Protein AF-A0A9E5FDX7-F1 (afdb_monomer_lite)

pLDDT: mean 81.77, std 13.97, range [44.44, 96.06]

Structure (mmCIF, N/CA/C/O backbone):
data_AF-A0A9E5FDX7-F1
#
_entry.id   AF-A0A9E5FDX7-F1
#
loop_
_atom_site.group_PDB
_atom_site.id
_atom_site.type_symbol
_atom_site.label_atom_id
_atom_site.label_alt_id
_atom_site.label_comp_id
_atom_site.label_asym_id
_atom_site.label_entity_id
_atom_site.label_seq_id
_atom_site.pdbx_PDB_ins_code
_atom_site.Cartn_x
_atom_site.Cartn_y
_atom_site.Cartn_z
_atom_site.occupancy
_atom_site.B_iso_or_equiv
_atom_site.auth_seq_id
_atom_site.auth_comp_id
_atom_site.auth_asym_id
_atom_site.auth_atom_id
_atom_site.pdbx_PDB_model_num
ATOM 1 N N . MET A 1 1 ? -51.275 40.090 20.213 1.00 45.09 1 MET A N 1
ATOM 2 C CA . MET A 1 1 ? -50.726 39.369 19.045 1.00 45.09 1 MET A CA 1
ATOM 3 C C . MET A 1 1 ? -49.348 38.844 19.445 1.00 45.09 1 MET A C 1
ATOM 5 O O . MET A 1 1 ? -48.399 39.610 19.459 1.00 45.09 1 MET A O 1
ATOM 9 N N . I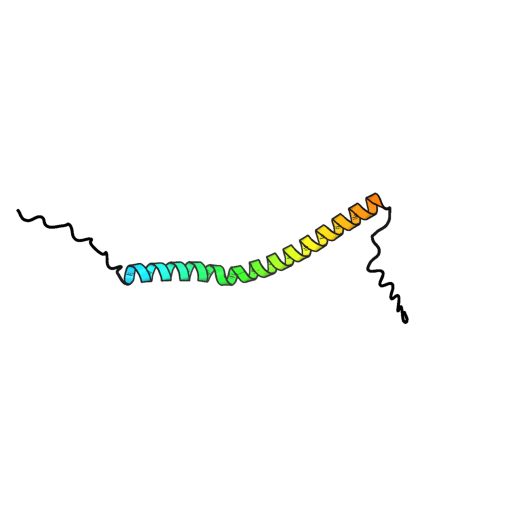LE A 1 2 ? -49.269 37.601 19.932 1.00 46.91 2 ILE A N 1
ATOM 10 C CA . ILE A 1 2 ? -48.035 36.988 20.461 1.00 46.91 2 ILE A CA 1
ATOM 11 C C . ILE A 1 2 ? -47.630 35.881 19.483 1.00 46.91 2 ILE A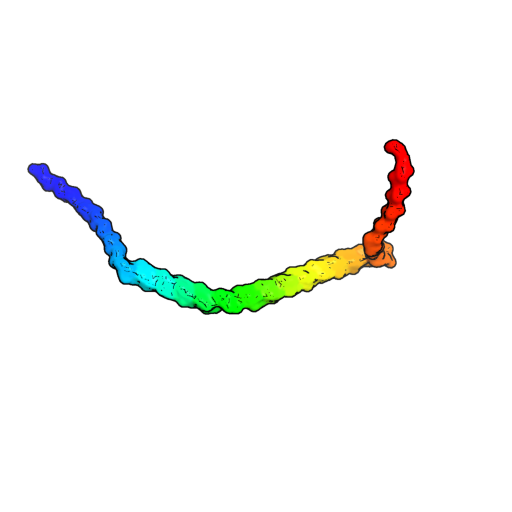 C 1
ATOM 13 O O . ILE A 1 2 ? -48.305 34.859 19.412 1.00 46.91 2 ILE A O 1
ATOM 17 N N . ALA A 1 3 ? -46.559 36.090 18.715 1.00 56.50 3 ALA A N 1
ATOM 18 C CA . ALA A 1 3 ? -45.981 35.077 17.834 1.00 56.50 3 ALA A CA 1
ATOM 19 C C . ALA A 1 3 ? -44.786 34.418 18.541 1.00 56.50 3 ALA A C 1
ATOM 21 O O . ALA A 1 3 ? -43.739 35.034 18.727 1.00 56.50 3 ALA A O 1
ATOM 22 N N . ARG A 1 4 ? -44.956 33.166 18.973 1.00 61.81 4 ARG A N 1
ATOM 23 C CA . ARG A 1 4 ? -43.896 32.343 19.569 1.00 61.81 4 ARG A CA 1
ATOM 24 C C . ARG A 1 4 ? -43.147 31.633 18.437 1.00 61.81 4 ARG A C 1
ATOM 26 O O . ARG A 1 4 ? -43.722 30.781 17.768 1.00 61.81 4 ARG A O 1
ATOM 33 N N . LEU A 1 5 ? -41.889 32.006 18.201 1.00 71.31 5 LEU A N 1
ATOM 34 C CA . LEU A 1 5 ? -41.032 31.373 17.194 1.00 71.31 5 LEU A CA 1
ATOM 35 C C . LEU A 1 5 ? -40.675 29.932 17.616 1.00 71.31 5 LEU A C 1
ATOM 37 O O . LEU A 1 5 ? -40.410 29.699 18.800 1.00 71.31 5 LEU A O 1
ATOM 41 N N . PRO A 1 6 ? -40.648 28.965 16.681 1.00 65.38 6 PRO A N 1
ATOM 42 C CA . PRO A 1 6 ? -40.250 27.592 16.970 1.00 65.38 6 PRO A CA 1
ATOM 43 C C . PRO A 1 6 ? -38.768 27.551 17.366 1.00 65.38 6 PRO A C 1
ATOM 45 O O . PRO A 1 6 ? -37.884 27.874 16.574 1.00 65.38 6 PRO A O 1
ATOM 48 N N . GLY A 1 7 ? -38.496 27.161 18.613 1.00 62.19 7 GLY A N 1
ATOM 49 C CA . GLY A 1 7 ? -37.140 26.940 19.103 1.00 62.19 7 GLY A CA 1
ATOM 50 C C . GLY A 1 7 ? -36.471 25.833 18.295 1.00 62.19 7 GLY A C 1
ATOM 51 O O . GLY A 1 7 ? -36.954 24.702 18.267 1.00 62.19 7 GLY A O 1
ATOM 52 N N . LYS A 1 8 ? -35.361 26.160 17.629 1.00 65.75 8 LYS A N 1
ATOM 53 C CA . LYS A 1 8 ? -34.464 25.182 17.010 1.00 65.75 8 LYS A CA 1
ATOM 54 C C . LYS A 1 8 ? -34.030 24.201 18.106 1.00 65.75 8 LYS A C 1
ATOM 56 O O . LYS A 1 8 ? -33.245 24.555 18.981 1.00 65.75 8 LYS A O 1
ATOM 61 N N . ALA A 1 9 ? -34.573 22.986 18.079 1.00 63.72 9 ALA A N 1
ATOM 62 C CA . ALA A 1 9 ? -34.147 21.908 18.954 1.00 63.72 9 ALA A CA 1
ATOM 63 C C . ALA A 1 9 ? -32.715 21.526 18.567 1.00 63.72 9 ALA A C 1
ATOM 65 O O . ALA A 1 9 ? -32.489 20.760 17.630 1.00 63.72 9 ALA A O 1
ATOM 66 N N . ASN A 1 10 ? -31.738 22.099 19.262 1.00 63.78 10 ASN A N 1
ATOM 67 C CA . ASN A 1 10 ? -30.376 21.602 19.220 1.00 63.78 10 ASN A CA 1
ATOM 68 C C . ASN A 1 10 ? -30.424 20.200 19.842 1.00 63.78 10 ASN A C 1
ATOM 70 O O . ASN A 1 10 ? -30.499 20.068 21.063 1.00 63.78 10 ASN A O 1
ATOM 74 N N . LYS A 1 11 ? -30.466 19.152 19.008 1.00 67.19 11 LYS A N 1
ATOM 75 C CA . LYS A 1 11 ? -30.211 17.773 19.440 1.00 67.19 11 LYS A CA 1
ATOM 76 C C . LYS A 1 11 ? -28.799 17.768 20.022 1.00 67.19 11 LYS A C 1
ATOM 78 O O . LYS A 1 11 ? -27.824 17.737 19.278 1.00 67.19 11 LYS A O 1
ATOM 83 N N . ALA A 1 12 ? -28.689 17.875 21.341 1.00 68.62 12 ALA A N 1
ATOM 84 C CA . ALA A 1 12 ? -27.447 17.577 22.025 1.00 68.62 12 ALA A CA 1
ATOM 85 C C . ALA A 1 12 ? -27.149 16.101 21.743 1.00 68.62 12 ALA A C 1
ATOM 87 O O . ALA A 1 12 ? -27.935 15.231 22.121 1.00 68.62 12 ALA A O 1
ATOM 88 N N . PHE A 1 13 ? -26.075 15.842 20.995 1.00 66.88 13 PHE A N 1
ATOM 89 C CA . PHE A 1 13 ? -25.596 14.491 20.727 1.00 66.88 13 PHE A CA 1
ATOM 90 C C . PHE A 1 13 ? -25.349 13.828 22.078 1.00 66.88 13 PHE A C 1
ATOM 92 O O . PHE A 1 13 ? -24.601 14.347 22.912 1.00 66.88 13 PHE A O 1
ATOM 99 N N . THR A 1 14 ? -26.021 12.713 22.328 1.00 84.94 14 THR A N 1
ATOM 100 C CA . THR A 1 14 ? -25.760 11.957 23.547 1.00 84.94 14 THR A CA 1
ATOM 101 C C . THR A 1 14 ? -24.338 11.399 23.444 1.00 84.94 14 THR A C 1
ATOM 103 O O . THR A 1 14 ? -23.929 10.935 22.380 1.00 84.94 14 THR A O 1
ATOM 106 N N . LEU A 1 15 ? -23.547 11.460 24.521 1.00 86.31 15 LEU A N 1
ATOM 107 C CA . LEU A 1 15 ? -22.157 10.967 24.513 1.00 86.31 15 LEU A CA 1
ATOM 108 C C . LEU A 1 15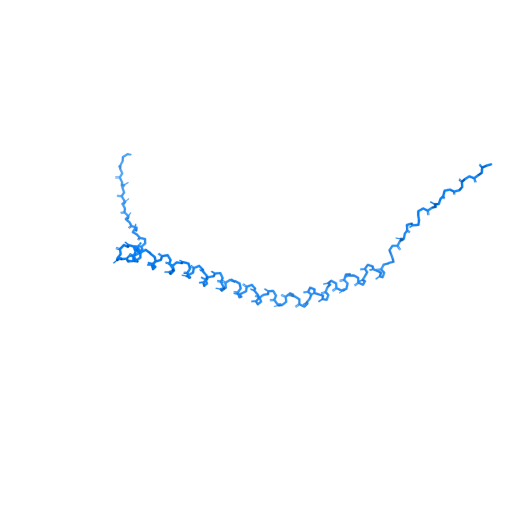 ? -22.057 9.518 24.003 1.00 86.31 15 LEU A C 1
ATOM 110 O O . LEU A 1 15 ? -21.056 9.143 23.401 1.00 86.31 15 LEU A O 1
ATOM 114 N N . ILE A 1 16 ? -23.125 8.737 24.193 1.00 90.81 16 ILE A N 1
ATOM 115 C CA . ILE A 1 16 ? -23.269 7.367 23.700 1.00 90.81 16 ILE A CA 1
ATOM 116 C C . ILE A 1 16 ? -23.341 7.273 22.166 1.00 90.81 16 ILE A C 1
ATOM 118 O O . ILE A 1 16 ? -22.724 6.377 21.595 1.00 90.81 16 ILE A O 1
ATOM 122 N N . GLU A 1 17 ? -24.011 8.208 21.485 1.00 87.62 17 GLU A N 1
ATOM 123 C CA . GLU A 1 17 ? -24.063 8.237 20.018 1.00 87.62 17 GLU A CA 1
ATOM 124 C C . GLU A 1 17 ? -22.695 8.566 19.402 1.00 87.62 17 GLU A C 1
ATOM 126 O O . GLU A 1 17 ? -22.356 8.023 18.355 1.00 87.62 17 GLU A O 1
ATOM 131 N N . LEU A 1 18 ? -21.867 9.396 20.048 1.00 89.69 18 LEU A N 1
ATOM 132 C CA . LEU A 1 18 ? -20.484 9.599 19.591 1.00 89.69 18 LEU A CA 1
ATOM 133 C C . LEU A 1 18 ? -19.580 8.409 19.936 1.00 89.69 18 LEU A C 1
ATOM 135 O O . LEU A 1 18 ? -18.753 8.014 19.113 1.00 89.69 18 LEU A O 1
ATOM 139 N N . LEU A 1 19 ? -19.755 7.812 21.118 1.00 92.69 19 LEU A N 1
ATOM 140 C CA . LEU A 1 19 ? -18.969 6.663 21.578 1.00 92.69 19 LEU A CA 1
ATOM 141 C C . LEU A 1 19 ? -19.118 5.438 20.671 1.00 92.69 19 LEU A C 1
ATOM 143 O O . LEU A 1 19 ? -18.127 4.773 20.370 1.00 92.69 19 LEU A O 1
ATOM 147 N N . VAL A 1 20 ? -20.333 5.142 20.205 1.00 93.69 20 VAL A N 1
ATOM 148 C CA . VAL A 1 20 ? -20.551 3.985 19.325 1.00 93.69 20 VAL A CA 1
ATOM 149 C C . VAL A 1 20 ? -19.869 4.169 17.968 1.00 93.69 20 VAL A C 1
ATOM 151 O O . VAL A 1 20 ? -19.308 3.221 17.424 1.00 93.69 20 VAL A O 1
ATOM 154 N N . VAL A 1 21 ? -19.835 5.397 17.443 1.00 94.12 21 VAL A N 1
ATOM 155 C CA . VAL A 1 21 ? -19.204 5.692 16.150 1.00 94.12 21 VAL A CA 1
ATOM 156 C C . VAL A 1 21 ? -17.698 5.482 16.225 1.00 94.12 21 VAL A C 1
ATOM 158 O O . VAL A 1 21 ? -17.131 4.784 15.382 1.00 94.12 21 VAL A O 1
ATOM 161 N N . ILE A 1 22 ? -17.046 6.025 17.256 1.00 95.19 22 ILE A N 1
ATOM 162 C CA . ILE A 1 22 ? -15.603 5.821 17.431 1.00 95.19 22 ILE A CA 1
ATOM 163 C C . ILE A 1 22 ? -15.269 4.347 17.695 1.00 95.19 22 ILE A C 1
ATOM 165 O O . ILE A 1 22 ? -14.253 3.866 17.197 1.00 95.19 22 ILE A O 1
ATOM 169 N N . ALA A 1 23 ? -16.142 3.605 18.389 1.00 94.88 23 ALA A N 1
ATOM 170 C CA . ALA A 1 23 ? -15.969 2.172 18.609 1.00 94.88 23 ALA A CA 1
ATOM 171 C C . ALA A 1 23 ? -16.023 1.378 17.294 1.00 94.88 23 ALA A C 1
ATOM 173 O O . ALA A 1 23 ? -15.151 0.546 17.045 1.00 94.88 23 ALA A O 1
ATOM 174 N N . ILE A 1 24 ? -16.989 1.669 16.417 1.00 95.19 24 ILE A N 1
ATOM 175 C CA . ILE A 1 24 ? -17.090 1.012 15.106 1.00 95.19 24 ILE A CA 1
ATOM 176 C C . ILE A 1 24 ? -15.863 1.342 14.244 1.00 95.19 24 ILE A C 1
ATOM 178 O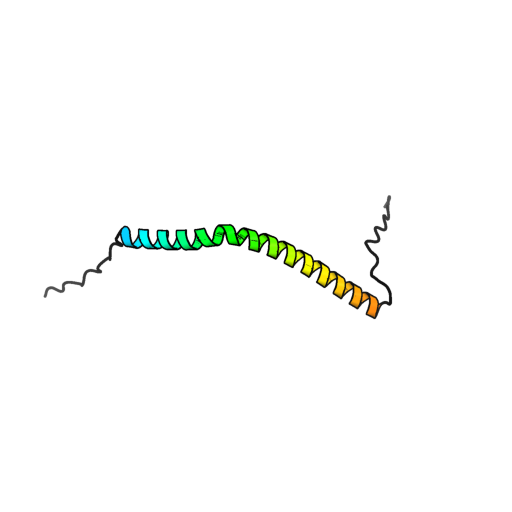 O . ILE A 1 24 ? -15.257 0.431 13.681 1.00 95.19 24 ILE A O 1
ATOM 182 N N . ILE A 1 25 ? -15.441 2.611 14.180 1.00 94.56 25 ILE A N 1
ATOM 183 C CA . ILE A 1 25 ? -14.249 3.021 13.414 1.00 94.56 25 ILE A CA 1
ATOM 184 C C . ILE A 1 25 ? -12.990 2.308 13.931 1.00 94.56 25 ILE A C 1
ATOM 186 O O . ILE A 1 25 ? -12.193 1.821 13.128 1.00 94.56 25 ILE A O 1
ATOM 190 N N . ALA A 1 26 ? -12.820 2.199 15.252 1.00 94.44 26 ALA A N 1
ATOM 191 C CA . ALA A 1 26 ? -11.677 1.518 15.858 1.00 94.44 26 ALA A CA 1
ATOM 192 C C . ALA A 1 26 ? -11.644 0.019 15.521 1.00 94.44 26 ALA A C 1
ATOM 194 O O . ALA A 1 26 ? -10.575 -0.506 15.216 1.00 94.44 26 ALA A O 1
ATOM 195 N N . VAL A 1 27 ? -12.799 -0.659 15.513 1.00 93.44 27 VAL A N 1
ATOM 196 C CA . VAL A 1 27 ? -12.899 -2.070 15.100 1.00 93.44 27 VAL A CA 1
ATOM 197 C C . VAL A 1 27 ? -12.562 -2.229 13.620 1.00 93.44 27 VAL A C 1
ATOM 199 O O . VAL A 1 27 ? -11.759 -3.093 13.268 1.00 93.44 27 VAL A O 1
ATOM 202 N N . LEU A 1 28 ? -13.118 -1.376 12.755 1.00 94.62 28 LEU A N 1
ATOM 203 C CA . LEU A 1 28 ? -12.823 -1.409 11.323 1.00 94.62 28 LEU A CA 1
ATOM 204 C C . LEU A 1 28 ? -11.321 -1.215 11.078 1.00 94.62 28 LEU A C 1
ATOM 206 O O . LEU A 1 28 ? -10.691 -2.061 10.452 1.00 94.62 28 LEU A O 1
ATOM 210 N N . ILE A 1 29 ? -10.710 -0.166 11.634 1.00 92.56 29 ILE A N 1
ATOM 211 C CA . ILE A 1 29 ? -9.272 0.094 11.467 1.00 92.56 29 ILE A CA 1
ATOM 212 C C . ILE A 1 29 ? -8.425 -1.017 12.100 1.00 92.56 29 ILE A C 1
ATOM 214 O O . ILE A 1 29 ? -7.451 -1.450 11.486 1.00 92.56 29 ILE A O 1
ATOM 218 N N . GLY A 1 30 ? -8.796 -1.524 13.279 1.00 90.12 30 GLY A N 1
ATOM 219 C CA . GLY A 1 30 ? -8.073 -2.590 13.978 1.00 90.12 30 GLY A CA 1
ATOM 220 C C . GLY A 1 30 ? -7.931 -3.873 13.155 1.00 90.12 30 GLY A C 1
ATOM 221 O O . GLY A 1 30 ? -6.897 -4.536 13.225 1.00 90.12 30 GLY A O 1
ATOM 222 N N . LEU A 1 31 ? -8.916 -4.181 12.308 1.00 86.75 31 LEU A N 1
ATOM 223 C CA . LEU A 1 31 ? -8.840 -5.296 11.360 1.00 86.75 31 LEU A CA 1
ATOM 224 C C . LEU A 1 31 ? -7.975 -4.971 10.128 1.00 86.75 31 LEU A C 1
ATOM 226 O O . LEU A 1 31 ? -7.344 -5.868 9.567 1.00 86.75 31 LEU A O 1
ATOM 230 N N . LEU A 1 32 ? -7.904 -3.700 9.715 1.00 85.69 32 LEU A N 1
ATOM 231 C CA . LEU A 1 32 ? -7.109 -3.265 8.561 1.00 85.69 32 LEU A CA 1
ATOM 232 C C . LEU A 1 32 ? -5.607 -3.113 8.866 1.00 85.69 32 LEU A C 1
ATOM 234 O O . LEU A 1 32 ? -4.792 -3.433 8.002 1.00 85.69 32 LEU A O 1
ATOM 238 N N . VAL A 1 33 ? -5.206 -2.670 10.062 1.00 85.19 33 VAL A N 1
ATOM 239 C CA . VAL A 1 33 ? -3.790 -2.390 10.404 1.00 85.19 33 VAL A CA 1
ATOM 240 C C . VAL A 1 33 ? -2.825 -3.558 10.108 1.00 85.19 33 VAL A C 1
ATOM 242 O O . VAL A 1 33 ? -1.829 -3.325 9.415 1.00 85.19 33 VAL A O 1
ATOM 245 N N . PRO A 1 34 ? -3.079 -4.813 10.537 1.00 79.88 34 PRO A N 1
ATOM 246 C CA . PRO A 1 34 ? -2.181 -5.931 10.223 1.00 79.88 34 PRO A CA 1
ATOM 247 C C . PRO A 1 34 ? -2.220 -6.331 8.738 1.00 79.88 34 PRO A C 1
ATOM 249 O O . PRO A 1 34 ? -1.241 -6.852 8.200 1.00 79.88 34 PRO A O 1
ATOM 252 N N . ALA A 1 35 ? -3.332 -6.078 8.044 1.00 84.06 35 ALA A N 1
ATOM 253 C CA . ALA A 1 35 ? -3.466 -6.367 6.618 1.00 84.06 35 ALA A CA 1
ATOM 254 C C . ALA A 1 35 ? -2.686 -5.364 5.746 1.00 84.06 35 ALA A C 1
ATOM 256 O O . ALA A 1 35 ? -2.115 -5.750 4.725 1.00 84.06 35 ALA A O 1
ATOM 257 N N . VAL A 1 36 ? -2.586 -4.099 6.167 1.00 84.69 36 VAL A N 1
ATOM 258 C CA . VAL A 1 36 ? -1.881 -3.036 5.426 1.00 84.69 36 VAL A CA 1
ATOM 259 C C . VAL A 1 36 ? -0.388 -3.335 5.258 1.00 84.69 36 VAL A C 1
ATOM 261 O O . VAL A 1 36 ? 0.183 -3.007 4.221 1.00 84.69 36 VAL A O 1
ATOM 264 N N . GLN A 1 37 ? 0.249 -4.008 6.218 1.00 82.94 37 GLN A N 1
ATOM 265 C CA . GLN A 1 37 ? 1.665 -4.388 6.117 1.00 82.94 37 GLN A CA 1
ATOM 266 C C . GLN A 1 37 ? 1.895 -5.437 5.021 1.00 82.94 37 GLN A C 1
ATOM 268 O O . GLN A 1 37 ? 2.764 -5.261 4.168 1.00 82.94 37 GLN A O 1
ATOM 273 N N . LYS A 1 38 ? 1.034 -6.463 4.965 1.00 81.12 38 LYS A N 1
ATOM 274 C CA . LYS A 1 38 ? 1.057 -7.479 3.900 1.00 81.12 38 LYS A CA 1
ATOM 275 C C . LYS A 1 38 ? 0.843 -6.850 2.523 1.00 81.12 38 LYS A C 1
ATOM 277 O O . LYS A 1 38 ? 1.528 -7.195 1.563 1.00 81.12 38 LYS A O 1
ATOM 282 N N . VAL A 1 39 ? -0.084 -5.896 2.430 1.00 85.19 39 VAL A N 1
ATOM 283 C CA . VAL A 1 39 ? -0.351 -5.159 1.187 1.00 85.19 39 VAL A CA 1
ATOM 284 C C . VAL A 1 39 ? 0.828 -4.259 0.809 1.00 85.19 39 VAL A C 1
ATOM 286 O O . VAL A 1 39 ? 1.178 -4.201 -0.364 1.00 85.19 39 VAL A O 1
ATOM 289 N N . ARG A 1 40 ? 1.485 -3.598 1.769 1.00 88.88 40 ARG A N 1
ATOM 290 C CA . ARG A 1 40 ? 2.666 -2.753 1.526 1.00 88.88 40 ARG A CA 1
ATOM 291 C C . ARG A 1 40 ? 3.823 -3.557 0.938 1.00 88.88 40 ARG A C 1
ATOM 293 O O . ARG A 1 40 ? 4.424 -3.127 -0.044 1.00 88.88 40 ARG A O 1
ATOM 300 N N . GLU A 1 41 ? 4.121 -4.719 1.508 1.00 88.81 41 GLU A N 1
ATOM 301 C CA . GLU A 1 41 ? 5.182 -5.599 1.005 1.00 88.81 41 GLU A CA 1
ATOM 302 C C . GLU A 1 41 ? 4.840 -6.160 -0.380 1.00 88.81 41 GLU A C 1
ATOM 304 O O . GLU A 1 41 ? 5.676 -6.131 -1.288 1.00 88.81 41 GLU A O 1
ATOM 309 N N . ALA A 1 42 ? 3.589 -6.580 -0.586 1.00 88.06 42 ALA A N 1
ATOM 310 C CA . ALA A 1 42 ? 3.108 -7.014 -1.894 1.00 88.06 42 ALA A CA 1
ATOM 311 C C . ALA A 1 42 ? 3.166 -5.885 -2.940 1.00 88.06 42 ALA A C 1
ATOM 313 O O . ALA A 1 42 ? 3.581 -6.129 -4.072 1.00 88.06 42 ALA A O 1
ATOM 314 N N . ALA A 1 43 ? 2.816 -4.650 -2.569 1.00 90.75 43 ALA A N 1
ATOM 315 C CA . ALA A 1 43 ? 2.862 -3.478 -3.442 1.00 90.75 43 ALA A CA 1
ATOM 316 C C . ALA A 1 43 ? 4.300 -3.082 -3.803 1.00 90.75 43 ALA A C 1
ATOM 318 O O . ALA A 1 43 ? 4.583 -2.813 -4.969 1.00 90.75 43 ALA A O 1
ATOM 319 N N . ASN A 1 44 ? 5.229 -3.108 -2.843 1.00 92.75 44 ASN A N 1
ATOM 320 C CA . ASN A 1 44 ? 6.649 -2.874 -3.114 1.00 92.75 44 ASN A CA 1
ATOM 321 C C . ASN A 1 44 ? 7.215 -3.934 -4.070 1.00 92.75 44 ASN A C 1
ATOM 323 O O . ASN A 1 44 ? 7.912 -3.592 -5.029 1.00 92.75 44 ASN A O 1
ATOM 327 N N . ARG A 1 45 ? 6.874 -5.213 -3.854 1.00 92.31 45 ARG A N 1
ATOM 328 C CA . ARG A 1 45 ? 7.257 -6.297 -4.765 1.00 92.31 45 ARG A CA 1
ATOM 329 C C . ARG A 1 45 ? 6.659 -6.085 -6.154 1.00 92.31 45 ARG A C 1
ATOM 331 O O . ARG A 1 45 ? 7.389 -6.166 -7.135 1.00 92.31 45 ARG A O 1
ATOM 338 N N . MET A 1 46 ? 5.368 -5.769 -6.230 1.00 93.06 46 MET A N 1
ATOM 339 C CA . MET A 1 46 ? 4.654 -5.535 -7.486 1.00 93.06 46 MET A CA 1
ATOM 340 C C . MET A 1 46 ? 5.243 -4.353 -8.265 1.00 93.06 46 MET A C 1
ATOM 342 O O . MET A 1 46 ? 5.464 -4.461 -9.470 1.00 93.06 46 MET A O 1
ATOM 346 N N . SER A 1 47 ? 5.555 -3.251 -7.579 1.00 93.38 47 SER A N 1
ATOM 347 C CA . SER A 1 47 ? 6.216 -2.082 -8.164 1.00 93.38 47 SER A CA 1
ATOM 348 C C . SER A 1 47 ? 7.581 -2.456 -8.749 1.00 93.38 47 SER A C 1
ATOM 350 O O . SER A 1 47 ? 7.832 -2.209 -9.928 1.00 93.38 47 SER A O 1
ATOM 352 N N . CYS A 1 48 ? 8.420 -3.161 -7.982 1.00 95.00 48 CYS A N 1
ATOM 353 C CA . CYS A 1 48 ? 9.717 -3.648 -8.458 1.00 95.00 48 CYS A CA 1
ATOM 354 C C . CYS A 1 48 ? 9.578 -4.548 -9.700 1.00 95.00 48 CYS A C 1
ATOM 356 O O . CYS A 1 48 ? 10.221 -4.300 -10.721 1.00 95.00 48 CYS A O 1
ATOM 358 N N . THR A 1 49 ? 8.684 -5.543 -9.662 1.00 96.06 49 THR A N 1
ATOM 359 C CA . THR A 1 49 ? 8.461 -6.442 -10.805 1.00 96.06 49 THR A CA 1
ATOM 360 C C . THR A 1 49 ? 7.928 -5.708 -12.033 1.00 96.06 49 THR A C 1
ATOM 362 O O . THR A 1 49 ? 8.315 -6.032 -13.154 1.00 96.06 49 THR A O 1
ATOM 365 N N . ASN A 1 50 ? 7.079 -4.697 -11.844 1.00 94.31 50 ASN A N 1
ATOM 366 C CA . ASN A 1 50 ? 6.541 -3.901 -12.944 1.00 94.31 50 ASN A CA 1
ATOM 367 C C . ASN A 1 50 ? 7.611 -3.011 -13.575 1.00 94.31 50 ASN A C 1
ATOM 369 O O . ASN A 1 50 ? 7.664 -2.922 -14.799 1.00 94.31 50 ASN A O 1
ATOM 373 N N . ASN A 1 51 ? 8.495 -2.416 -12.773 1.00 93.75 51 ASN A N 1
ATOM 374 C CA . ASN A 1 51 ? 9.630 -1.652 -13.287 1.00 93.75 51 ASN A CA 1
ATOM 375 C C . ASN A 1 51 ? 10.543 -2.546 -14.136 1.00 93.75 51 ASN A C 1
ATOM 377 O O . ASN A 1 51 ? 10.847 -2.206 -15.275 1.00 93.75 51 ASN A O 1
ATOM 381 N N . LEU A 1 52 ? 10.9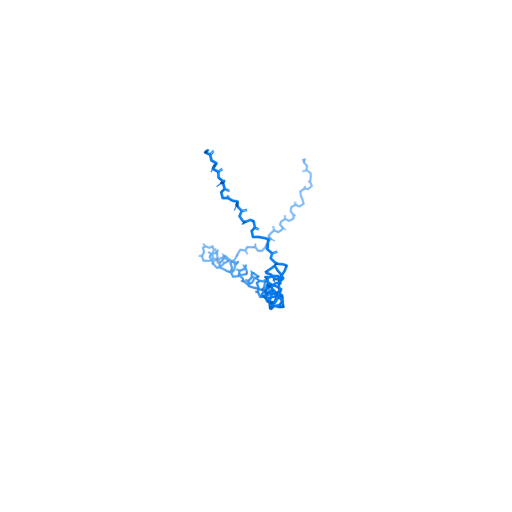19 -3.728 -13.632 1.00 93.88 52 LEU A N 1
ATOM 382 C CA . LEU A 1 52 ? 11.731 -4.688 -14.392 1.00 93.88 52 LEU A CA 1
ATOM 383 C C . LEU A 1 52 ? 11.039 -5.135 -15.683 1.00 93.88 52 LEU A C 1
ATOM 385 O O . LEU A 1 52 ? 11.684 -5.234 -16.725 1.00 93.88 52 LEU A O 1
ATOM 389 N N . LYS A 1 53 ? 9.720 -5.354 -15.641 1.00 95.56 53 LYS A N 1
ATOM 390 C CA . LYS A 1 53 ? 8.929 -5.666 -16.835 1.00 95.56 53 LYS A CA 1
ATOM 391 C C . LYS A 1 53 ? 8.982 -4.533 -17.863 1.00 95.56 53 LYS A C 1
ATOM 393 O O . LYS A 1 53 ? 9.162 -4.814 -19.044 1.00 95.56 53 LYS A O 1
ATOM 398 N N . GLN A 1 54 ? 8.862 -3.276 -17.434 1.00 94.69 54 GLN A N 1
ATOM 399 C CA . GLN A 1 54 ? 8.971 -2.116 -18.327 1.00 94.69 54 GLN A CA 1
ATOM 400 C C . GLN A 1 54 ? 10.361 -2.023 -18.968 1.00 94.69 54 GLN A C 1
ATOM 402 O O . GLN A 1 54 ? 10.455 -1.848 -20.181 1.00 94.69 54 GLN A O 1
ATOM 407 N N . TRP A 1 55 ? 11.431 -2.234 -18.195 1.00 92.50 55 TRP A N 1
ATOM 408 C CA . TRP A 1 55 ? 12.796 -2.300 -18.727 1.00 92.50 55 TRP A CA 1
ATOM 409 C C . TRP A 1 55 ? 12.987 -3.448 -19.723 1.00 92.50 55 TRP A C 1
ATOM 411 O O . TRP A 1 55 ? 13.590 -3.247 -20.773 1.00 92.50 55 TRP A O 1
ATOM 421 N N . GLY A 1 56 ? 12.450 -4.635 -19.432 1.00 92.44 56 GLY A N 1
ATOM 422 C CA . GLY A 1 56 ? 12.508 -5.788 -20.333 1.00 92.44 56 GLY A CA 1
ATOM 423 C C . GLY A 1 56 ? 11.821 -5.524 -21.673 1.00 92.44 56 GLY A C 1
ATOM 424 O O . GLY A 1 56 ? 12.407 -5.789 -22.721 1.00 92.44 56 GLY A O 1
ATOM 425 N N . ILE A 1 57 ? 10.620 -4.938 -21.646 1.00 95.31 57 ILE A N 1
ATOM 426 C CA . ILE A 1 57 ? 9.901 -4.537 -22.865 1.00 95.31 57 ILE A CA 1
ATOM 427 C C . ILE A 1 57 ? 10.713 -3.490 -23.635 1.00 95.31 57 ILE A C 1
ATOM 429 O O . ILE A 1 57 ? 10.921 -3.651 -24.832 1.00 95.31 57 ILE A O 1
ATOM 433 N N . ALA A 1 58 ? 11.234 -2.465 -22.957 1.00 91.31 58 ALA A N 1
ATOM 434 C CA . ALA A 1 58 ? 12.038 -1.425 -23.594 1.00 91.31 58 ALA A CA 1
ATOM 435 C C . ALA A 1 58 ? 13.313 -1.984 -24.253 1.00 91.31 58 ALA A C 1
ATOM 437 O O . ALA A 1 58 ? 13.648 -1.605 -25.374 1.00 91.31 58 ALA A O 1
ATOM 438 N N . MET A 1 59 ? 14.005 -2.913 -23.587 1.00 91.19 59 MET A N 1
ATOM 439 C CA . MET A 1 59 ? 15.189 -3.583 -24.131 1.00 91.19 59 MET A CA 1
ATOM 440 C C . MET A 1 59 ? 14.853 -4.456 -25.339 1.00 91.19 59 MET A C 1
ATOM 442 O O . MET A 1 59 ? 15.611 -4.453 -26.306 1.00 91.19 59 MET A O 1
ATOM 446 N N . HIS A 1 60 ? 13.725 -5.170 -25.303 1.00 93.06 60 HIS A N 1
ATOM 447 C CA . HIS A 1 60 ? 13.276 -5.985 -26.429 1.00 93.06 60 HIS A CA 1
ATOM 448 C C . HIS A 1 60 ? 12.889 -5.111 -27.627 1.00 93.06 60 HIS A C 1
ATOM 450 O O . HIS A 1 60 ? 13.411 -5.317 -28.715 1.00 93.06 60 HIS A O 1
ATOM 456 N N . SER A 1 61 ? 12.113 -4.043 -27.407 1.00 92.38 61 SER A N 1
ATOM 457 C CA . SER A 1 61 ? 11.793 -3.049 -28.440 1.00 92.38 61 SER A CA 1
ATOM 458 C C . SER A 1 61 ? 13.040 -2.387 -29.037 1.00 92.38 61 SER A C 1
ATOM 460 O O . SER A 1 61 ? 13.100 -2.149 -30.241 1.00 92.38 61 SER A O 1
ATOM 462 N N . TYR A 1 62 ? 14.054 -2.096 -28.217 1.00 90.12 62 TYR A N 1
ATOM 463 C CA . TYR A 1 62 ? 15.319 -1.544 -28.702 1.00 90.12 62 TYR A CA 1
ATOM 464 C C . TYR A 1 62 ? 16.106 -2.562 -29.536 1.00 90.12 62 TYR A C 1
ATOM 466 O O . TYR A 1 62 ? 16.673 -2.191 -30.564 1.00 90.12 62 TYR A O 1
ATOM 474 N N . HIS A 1 63 ? 16.135 -3.825 -29.108 1.00 90.38 63 HIS A N 1
ATOM 475 C CA . HIS A 1 63 ? 16.789 -4.912 -29.830 1.00 90.38 63 HIS A CA 1
ATOM 476 C C . HIS A 1 63 ? 16.107 -5.194 -31.176 1.00 90.38 63 HIS A C 1
ATOM 478 O O . HIS A 1 63 ? 16.807 -5.328 -32.175 1.00 90.38 63 HIS A O 1
ATOM 484 N N . ASP A 1 64 ? 14.775 -5.197 -31.230 1.00 90.88 64 ASP A N 1
ATOM 485 C CA . ASP A 1 64 ? 14.018 -5.359 -32.479 1.00 90.88 64 ASP A CA 1
ATOM 486 C C . ASP A 1 64 ? 14.321 -4.235 -33.482 1.00 90.88 64 ASP A C 1
ATOM 488 O O . ASP A 1 64 ? 14.422 -4.480 -34.682 1.00 90.88 64 ASP A O 1
ATOM 492 N N . ALA A 1 65 ? 14.514 -3.003 -32.998 1.00 90.19 65 ALA A N 1
ATOM 493 C CA . ALA A 1 65 ? 14.799 -1.845 -33.845 1.00 90.19 65 ALA A CA 1
ATOM 494 C C . ALA A 1 65 ? 16.281 -1.705 -34.249 1.00 90.19 65 ALA A C 1
ATOM 496 O O . ALA A 1 65 ? 16.573 -1.252 -35.353 1.00 90.19 65 ALA A O 1
ATOM 497 N N . ASN A 1 66 ? 17.224 -2.050 -33.364 1.00 88.94 66 ASN A N 1
ATOM 498 C CA . ASN A 1 66 ? 18.657 -1.764 -33.542 1.00 88.94 66 ASN A CA 1
ATOM 499 C C . ASN A 1 66 ? 19.537 -3.018 -33.685 1.00 88.94 66 ASN A C 1
ATOM 501 O O . ASN A 1 66 ? 20.750 -2.888 -33.858 1.00 88.94 66 ASN A O 1
ATOM 505 N N . GLY A 1 67 ? 18.965 -4.221 -33.570 1.00 89.31 67 GLY A N 1
ATOM 506 C CA . GLY A 1 67 ? 19.672 -5.503 -33.687 1.00 89.31 67 GLY A CA 1
ATOM 507 C C . GLY A 1 67 ? 20.690 -5.784 -32.574 1.00 89.31 67 GLY A C 1
ATOM 508 O O . GLY A 1 67 ? 21.526 -6.673 -32.707 1.00 89.31 67 GLY A O 1
ATOM 509 N N . LYS A 1 68 ? 20.673 -4.997 -31.494 1.00 84.00 68 LYS A N 1
ATOM 510 C CA . LYS A 1 68 ? 21.585 -5.105 -30.348 1.00 84.00 68 LYS A CA 1
ATOM 511 C C . LYS A 1 68 ? 20.898 -4.600 -29.086 1.00 84.00 68 LYS A C 1
ATOM 513 O O . LYS A 1 68 ? 20.058 -3.710 -29.165 1.00 84.00 68 LYS A O 1
ATOM 518 N N . PHE A 1 69 ? 21.255 -5.140 -27.924 1.00 87.38 69 PHE A N 1
ATOM 519 C CA . PHE A 1 69 ? 20.769 -4.624 -26.641 1.00 87.38 69 PHE A CA 1
ATOM 520 C C . PHE A 1 69 ? 21.392 -3.253 -26.317 1.00 87.38 69 PHE A C 1
ATOM 522 O O . PHE A 1 69 ? 22.495 -2.958 -26.790 1.00 87.38 69 PHE A O 1
ATOM 529 N N . PRO A 1 70 ? 20.705 -2.395 -25.537 1.00 82.94 70 PRO A N 1
ATOM 530 C CA . PRO A 1 70 ? 21.248 -1.095 -25.159 1.00 82.94 70 PRO A CA 1
ATOM 531 C C . PRO A 1 70 ? 22.528 -1.263 -24.330 1.00 82.94 70 PRO A C 1
ATOM 533 O O . PRO A 1 70 ? 22.621 -2.150 -23.481 1.00 82.94 70 PRO A O 1
ATOM 536 N N . ALA A 1 71 ? 23.523 -0.405 -24.571 1.00 81.19 71 ALA A N 1
ATOM 537 C CA . ALA A 1 71 ? 24.765 -0.411 -23.807 1.00 81.19 71 ALA A CA 1
ATOM 538 C C . ALA A 1 71 ? 24.477 -0.012 -22.349 1.00 81.19 71 ALA A C 1
ATOM 540 O O . ALA A 1 71 ? 24.009 1.096 -22.083 1.00 81.19 71 ALA A O 1
ATOM 541 N N . GLY A 1 72 ? 24.746 -0.919 -21.405 1.00 73.75 72 GLY A N 1
ATOM 542 C CA . GLY A 1 72 ? 24.724 -0.604 -19.978 1.00 73.75 72 GLY A CA 1
ATOM 543 C C . GLY A 1 72 ? 25.773 0.463 -19.690 1.00 73.75 72 GLY A C 1
ATOM 544 O O . GLY A 1 72 ? 26.898 0.321 -20.157 1.00 73.75 72 GLY A O 1
ATOM 545 N N . THR A 1 73 ? 25.354 1.536 -19.011 1.00 63.44 73 THR A N 1
ATOM 546 C CA . THR A 1 73 ? 26.099 2.776 -18.723 1.00 63.44 73 THR A CA 1
ATOM 547 C C . THR A 1 73 ? 27.503 2.812 -19.334 1.00 63.44 73 THR A C 1
ATOM 549 O O . THR A 1 73 ? 28.466 2.324 -18.740 1.00 63.44 73 THR A O 1
ATOM 552 N N . SER A 1 74 ? 27.660 3.424 -20.506 1.00 60.78 74 SER A N 1
ATOM 553 C CA . SER A 1 74 ? 28.980 3.864 -20.943 1.00 60.78 74 SER A CA 1
ATOM 554 C C . SER A 1 74 ? 29.368 5.034 -20.045 1.00 60.78 74 SER A C 1
ATOM 556 O O . SER A 1 74 ? 29.165 6.196 -20.399 1.00 60.78 74 SER A O 1
ATOM 558 N N . SER A 1 75 ? 29.882 4.738 -18.848 1.00 60.53 75 SER A N 1
ATOM 559 C CA . SER A 1 75 ? 30.740 5.668 -18.130 1.00 60.53 75 SER A CA 1
ATOM 560 C C . SER A 1 75 ? 32.001 5.808 -18.971 1.00 60.53 75 SER A C 1
ATOM 562 O O . SER A 1 75 ? 33.050 5.237 -18.672 1.00 60.53 75 SER A O 1
ATOM 564 N N . THR A 1 76 ? 31.887 6.543 -20.074 1.00 62.12 76 THR A N 1
ATOM 565 C CA . THR A 1 76 ? 33.028 7.203 -20.669 1.00 62.12 76 THR A CA 1
ATOM 566 C C . THR A 1 76 ? 33.444 8.204 -19.607 1.00 62.12 76 THR A C 1
ATOM 568 O O . THR A 1 76 ? 32.935 9.320 -19.543 1.00 62.12 76 THR A O 1
ATOM 571 N N . GLY A 1 77 ? 34.294 7.751 -18.685 1.00 63.41 77 GLY A N 1
ATOM 572 C CA . GLY A 1 77 ? 35.091 8.616 -17.842 1.00 63.41 77 GLY A CA 1
ATOM 573 C C . GLY A 1 77 ? 36.020 9.389 -18.761 1.00 63.41 77 GLY A C 1
ATOM 574 O O . GLY A 1 77 ? 37.208 9.097 -18.839 1.00 63.41 77 GLY A O 1
ATOM 575 N N . THR A 1 78 ? 35.473 10.351 -19.500 1.00 63.06 78 THR A N 1
ATOM 576 C CA . THR A 1 78 ? 36.264 11.430 -20.060 1.00 63.06 78 THR A CA 1
ATOM 577 C C . THR A 1 78 ? 36.596 12.315 -18.873 1.00 63.06 78 THR A C 1
ATOM 579 O O . THR A 1 78 ? 35.911 13.291 -18.576 1.00 63.06 78 THR A O 1
ATOM 582 N N . THR A 1 79 ? 37.640 11.916 -18.152 1.00 64.94 79 THR A N 1
ATOM 583 C CA . THR A 1 79 ? 38.477 12.825 -17.382 1.00 64.94 79 THR A CA 1
ATOM 584 C C . THR A 1 79 ? 38.993 13.874 -18.366 1.00 64.94 79 THR A C 1
ATOM 586 O O . THR A 1 79 ? 40.014 13.685 -19.020 1.00 64.94 79 THR A O 1
ATOM 589 N N . GLY A 1 80 ? 38.222 14.942 -18.543 1.00 60.84 80 GLY A N 1
ATOM 590 C CA . GLY A 1 80 ? 38.620 16.152 -19.245 1.00 60.84 80 GLY A CA 1
ATOM 591 C C . GLY A 1 80 ? 39.160 17.143 -18.229 1.00 60.84 80 GLY A C 1
ATOM 592 O O . GLY A 1 80 ? 38.430 17.994 -17.733 1.00 60.84 80 GLY A O 1
ATOM 593 N N . THR A 1 81 ? 40.430 16.985 -17.881 1.00 68.75 81 THR A N 1
ATOM 594 C CA . THR A 1 81 ? 41.241 18.023 -17.248 1.00 68.75 81 THR A CA 1
ATOM 595 C C . THR A 1 81 ? 41.534 19.102 -18.299 1.00 68.75 81 THR A C 1
ATOM 597 O O . THR A 1 81 ? 42.091 18.772 -19.342 1.00 68.75 81 THR A O 1
ATOM 600 N N . GLY A 1 82 ? 41.228 20.371 -18.010 1.00 60.28 82 GLY A N 1
ATOM 601 C CA . GLY A 1 82 ? 41.815 21.541 -18.685 1.00 60.28 82 GLY A CA 1
ATOM 602 C C . GLY A 1 82 ? 40.937 22.260 -19.720 1.00 60.28 82 GLY A C 1
ATOM 603 O O . GLY A 1 82 ? 40.519 21.664 -20.710 1.00 60.28 82 GLY A O 1
ATOM 604 N N . GLY A 1 83 ? 40.739 23.566 -19.491 1.00 44.44 83 GLY A N 1
ATOM 605 C CA . GLY A 1 83 ? 40.084 24.529 -20.382 1.00 44.44 83 GLY A CA 1
ATOM 606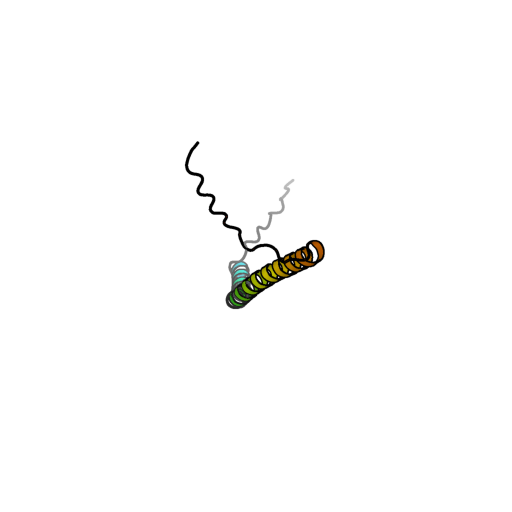 C C . GLY A 1 83 ? 39.356 25.615 -19.612 1.00 44.44 83 GLY A C 1
ATOM 607 O O . GLY A 1 83 ? 38.114 25.519 -19.556 1.00 44.44 83 GLY A O 1
#

Sequence (83 aa):
MIARLPGKANKAFTLIELLVVIAIIAVLIGLLVPAVQKVREAANRMSCTNNLKQWGIAMHSYHDANGKFPAGTSSTGTTGTGG

Radius of gyration: 32.23 Å; chains: 1; bounding box: 92×47×58 Å

Foldseek 3Di:
DDDDDDDDPPPPPDVVNVVVVVVVVCVVVVVCVVVVVVVVVVVVVVVVVVVVVVVVVVQVVCCVVPVDGDDDDPPPVPPDPDD

Secondary structure (DSSP, 8-state):
--------------HHHHHHHHHHHHHHHHHHHHHHHHHHHHHHHHHHHHHHHHHHHHHHHHHHHHSSPPPS-----------

=== Feature glossary ===
Each block in this record encodes a different view of the same protein. In brief:

Predicted aligned error. PAE(i, j) answers: if I align the predicted and true structures on residue i, how far off (in Å) do I expect residue j to be? A block-diagonal PAE matrix with low values on the blocks and high values off-diagonal is the signature of a multi-domain protein with confidently predicted domains but uncertain inter-domain orientation.

Contact-map, Ramachandran, and PAE plots. Plot images: a contact map (which residues are close in 3D, as an N×N binary image), a Ramachandran scatter (backbone torsion angles, revealing secondary-structure composition at a glance), and — for AlphaFold structures — a PAE heatmap (pairwise prediction confidence).

Backbone torsions (φ/ψ). φ (phi) and ψ (psi) are the two rotatable backbone dihedrals per residue: φ is the C(i-1)–N–Cα–C torsion, ψ is the N–Cα–C–N(i+1) torsion, both in degrees on (−180°, 180°]. α-helical residues cluster near (−60°, −45°); β-strand residues near (−120°, +130°). A Ramachandran plot is simply a scatter of (φ, ψ) for every residue.

Foldseek 3Di. A 3Di character summarizes, for each residue, the relative orientation of the Cα frame of its nearest spatial neighbor. Because it encodes fold topology rather than chemistry, 3Di alignments detect remote structural similarity that sequence alignment misses.

Radius of gyration, Cα contacts, bounding box. Three whole-structure scalars: the radius of gyration (RMS distance of Cα from centroid, in Å), the count of Cα–Cα contacts (pairs closer than 8 Å and separated by more than four residues in sequence — i.e. tertiary, not local, contacts), and the bounding-box dimensions. Together they distinguish compact globular folds from extended fibres or disordered chains.

Sequence. Sequence gives the chain of amino acids in standard one-letter code (A=alanine, C=cysteine, …, Y=tyrosine), read N→C. It is the only feature that is directly encoded by the gene; all structural features are derived from the folded form of this sequence.

mmCIF coordinates. Atomic coordinates in PDBx/mmCIF format — the same representation the Protein Data Bank distributes. Each line of the _atom_site loop places one backbone atom in Cartesian space (units: ångströms, origin: arbitrary).

Secondary structure (3-state, P-SEA). Three-state secondary structure (P-SEA) collapses the eight DSSP classes into helix (a), strand (b), and coil (c). P-SEA assigns these from Cα geometry alone — distances and angles — without requiring backbone oxygens, so it works on any Cα trace.

InterPro / GO / CATH / organism. Functional annotations link the protein to curated databases. InterPro entries identify conserved domains and families by matching the sequence against member-database signatures (Pfam, PROSITE, CDD, …). Gene Ontology (GO) terms describe molecular function, biological process, and cellular component in a controlled vocabulary. CATH places the structure in a hierarchical fold classification (Class/Architecture/Topology/Homologous-superfamily). The organism is the source species.

B-factor. B-factor (Debye–Waller factor) reflects atomic displacement in the crystal lattice. It is an experimental observable (units Å²), not a prediction; low values mean the atom is pinned down, high values mean it moves or is heterogeneous across the crystal.

Rendered structure images. Structure images are PyMOL renders from six orthogonal camera directions. Cartoon representation draws helices as coils and strands as arrows; sticks shows the backbone as bonds; surface shows the solvent-excluded envelope. Rainbow coloring maps sequence position to hue (blue→red, N→C); chain coloring assigns a distinct color per polypeptide.

Solvent-accessible surface area. Solvent-accessible surface area (SASA) is the area in Å² traced out by the centre of a 1.4 Å probe sphere (a water molecule) rolled over the protein's van der Waals surface (Shrake–Rupley / Lee–Richards construction). Buried residues have near-zero SASA; fully exposed residues can exceed 200 Å². The total SASA scales roughly with the number of surface residues.

Secondary structure (8-state, DSSP). The SS8 string is DSSP's per-residue secondary-structure call. α-helix (H) means an i→i+4 H-bond ladder; β-strand (E) means the residue participates in a β-sheet; 3₁₀ (G) and π (I) are tighter and wider helices; T/S are turns/bends; '-' is loop.

pLDDT. For AlphaFold models, the B-factor field carries pLDDT — the model's own estimate of local accuracy on a 0–100 scale. Regions with pLDDT<50 should be treated as essentially unmodeled; they often correspond to intrinsically disordered segments.

Nearest PDB structures. Nearest PDB neighbors are the top structural matches found by Foldseek when searching this structure against the entire Protein Data Bank. Each hit reports a TM-score (0 to 1; >0.5 almost always implies the same fold) and an E-value. These are *structural* homologs — they may share no detectable sequence similarity.